Protein AF-A0A1I7YAG0-F1 (afdb_monomer_lite)

Foldseek 3Di:
DDDDPPPPPDPPPPPPQPDWDPVLVVVLVVLLVCLPPVPPQKRALVSLLVSLVVNLCSLCVTPPQFDQDPVLSVVLSVLLVVLVVVLPPVPPRIFGCDDDPVGGGSSSVSSVLSNQVSQQSRQVVSVHDRSDPPSDSPPPDD

Secondary structure (DSSP, 8-state):
---------------------HHHHHHHHHHHHT--SS-SSEEEHHHHHHHHHHHHHHHHHHSTT----HHHHHHHHHHHHHHHHHH-TT--SEEE----SSS--HHHHHHHHHHHHHHHHHHHHTTPPPSSTT--TTSS--

Organism: NCBI:txid37863

Sequence (142 aa):
MIVILFLLIAPSLLTSAVKVDPYARRELHVLFQKADANNDRFLDKKELTRFVDTFTRRVPRVYKGVEVSTDTLEGAHILAEELFKRADKLRAGRLSYKGSLLTKSEATLFGELAEKVIINLVHEVNEKPSPYPGVNPFSNVV

Radius of gyration: 18.77 Å; chains: 1; bounding box: 37×42×70 Å

pLDDT: mean 85.91, std 15.81, range [39.69, 98.12]

InterPro domains:
  IPR002048 EF-hand domain [PS50222] (23-58)
  IPR011992 EF-hand domain pair [SSF47473] (23-98)
  IPR018247 EF-Hand 1, calcium-binding site [PS00018] (36-48)

Structure (mmCIF, N/CA/C/O backbone):
data_AF-A0A1I7YAG0-F1
#
_entry.id   AF-A0A1I7YAG0-F1
#
loop_
_atom_site.group_PDB
_atom_site.id
_atom_site.type_symbol
_atom_site.label_atom_id
_atom_site.label_alt_id
_atom_site.label_comp_id
_atom_site.label_asym_id
_atom_site.label_entity_id
_atom_site.label_seq_id
_atom_site.pdbx_PDB_ins_code
_atom_site.Cartn_x
_atom_site.Cartn_y
_atom_site.Cartn_z
_atom_site.occupancy
_atom_site.B_iso_or_equiv
_atom_site.auth_seq_id
_atom_site.auth_comp_id
_atom_site.auth_asym_id
_atom_site.auth_atom_id
_atom_site.pdbx_PDB_model_num
ATOM 1 N N . MET A 1 1 ? 11.956 26.089 55.524 1.00 39.69 1 MET A N 1
ATOM 2 C CA . MET A 1 1 ? 12.267 25.590 54.166 1.00 39.69 1 MET A CA 1
ATOM 3 C C . MET A 1 1 ? 11.586 24.244 53.997 1.00 39.69 1 MET A C 1
ATOM 5 O O . MET A 1 1 ? 12.024 23.284 54.612 1.00 39.69 1 MET A O 1
ATOM 9 N N . ILE A 1 2 ? 10.480 24.192 53.256 1.00 44.09 2 ILE A N 1
ATOM 10 C CA . ILE A 1 2 ? 9.773 22.944 52.945 1.00 44.09 2 ILE A CA 1
ATOM 11 C C . ILE A 1 2 ? 10.188 22.564 51.526 1.00 44.09 2 ILE A C 1
ATOM 13 O O . ILE A 1 2 ? 9.901 23.294 50.582 1.00 44.09 2 ILE A O 1
ATOM 17 N N . VAL A 1 3 ? 10.928 21.466 51.393 1.00 41.03 3 VAL A N 1
ATOM 18 C CA . VAL A 1 3 ? 11.317 20.907 50.095 1.00 41.03 3 VAL A CA 1
ATOM 19 C C . VAL A 1 3 ? 10.131 20.095 49.584 1.00 41.03 3 VAL A C 1
ATOM 21 O O . VAL A 1 3 ? 9.850 19.011 50.089 1.00 41.03 3 VAL A O 1
ATOM 24 N N . ILE A 1 4 ? 9.403 20.644 48.612 1.00 47.88 4 ILE A N 1
ATOM 25 C CA . ILE A 1 4 ? 8.348 19.930 47.890 1.00 47.88 4 ILE A CA 1
ATOM 26 C C . ILE A 1 4 ? 9.038 19.057 46.840 1.00 47.88 4 ILE A C 1
ATOM 28 O O . ILE A 1 4 ? 9.508 19.543 45.813 1.00 47.88 4 ILE A O 1
ATOM 32 N N . LEU A 1 5 ? 9.127 17.760 47.128 1.00 46.28 5 LEU A N 1
ATOM 33 C CA . LEU A 1 5 ? 9.576 16.741 46.189 1.00 46.28 5 LEU A CA 1
ATOM 34 C C . LEU A 1 5 ? 8.456 16.501 45.164 1.00 46.28 5 LEU A C 1
ATOM 36 O O . LEU A 1 5 ? 7.514 15.755 45.424 1.00 46.28 5 LEU A O 1
ATOM 40 N N . PHE A 1 6 ? 8.541 17.158 44.006 1.00 48.97 6 PHE A N 1
ATOM 41 C CA . PHE A 1 6 ? 7.710 16.831 42.848 1.00 48.97 6 PHE A CA 1
ATOM 42 C C . PHE A 1 6 ? 8.139 15.464 42.306 1.00 48.97 6 PHE A C 1
ATOM 44 O O . PHE A 1 6 ? 9.116 15.340 41.567 1.00 48.97 6 PHE A O 1
ATOM 51 N N . LEU A 1 7 ? 7.410 14.424 42.702 1.00 49.06 7 LEU A N 1
ATOM 52 C CA . LEU A 1 7 ? 7.506 13.104 42.098 1.00 49.06 7 LEU A CA 1
ATOM 53 C C . LEU A 1 7 ? 6.868 13.196 40.701 1.00 49.06 7 LEU A C 1
ATOM 55 O O . LEU A 1 7 ? 5.650 13.132 40.551 1.00 49.06 7 LEU A O 1
ATOM 59 N N . LEU A 1 8 ? 7.695 13.421 39.677 1.00 51.56 8 LEU A N 1
ATOM 60 C CA . LEU A 1 8 ? 7.308 13.295 38.272 1.00 51.56 8 LEU A CA 1
ATOM 61 C C . LEU A 1 8 ? 6.962 11.827 38.006 1.00 51.56 8 LEU A C 1
ATOM 63 O O . LEU A 1 8 ? 7.829 11.007 37.708 1.00 51.56 8 LEU A O 1
ATOM 67 N N . ILE A 1 9 ? 5.681 11.491 38.137 1.00 57.22 9 ILE A N 1
ATOM 68 C CA . ILE A 1 9 ? 5.127 10.241 37.627 1.00 57.22 9 ILE A CA 1
ATOM 69 C C . ILE A 1 9 ? 5.147 10.384 36.105 1.00 57.22 9 ILE A C 1
ATOM 71 O O . ILE A 1 9 ? 4.220 10.931 35.514 1.00 57.22 9 ILE A O 1
ATOM 75 N N . ALA A 1 10 ? 6.239 9.967 35.467 1.00 55.34 10 ALA A N 1
ATOM 76 C CA . ALA A 1 10 ? 6.253 9.781 34.026 1.00 55.34 10 ALA A CA 1
ATOM 77 C C . ALA A 1 10 ? 5.223 8.684 33.711 1.00 55.34 10 ALA A C 1
ATOM 79 O O . ALA A 1 10 ? 5.408 7.555 34.175 1.00 55.34 10 ALA A O 1
ATOM 80 N N . PRO A 1 11 ? 4.132 8.964 32.973 1.00 55.28 11 PRO A N 1
ATOM 81 C CA . PRO A 1 11 ? 3.279 7.895 32.502 1.00 55.28 11 PRO A CA 1
ATOM 82 C C . PRO A 1 11 ? 4.103 7.112 31.484 1.00 55.28 11 PRO A C 1
ATOM 84 O O . PRO A 1 11 ? 4.349 7.561 30.364 1.00 55.28 11 PRO A O 1
ATOM 87 N N . SER A 1 12 ? 4.583 5.944 31.895 1.00 51.94 12 SER A N 1
ATOM 88 C CA . SER A 1 12 ? 5.088 4.928 30.991 1.00 51.94 12 SER A CA 1
ATOM 89 C C . SER A 1 12 ? 3.936 4.540 30.068 1.00 51.94 12 SER A C 1
ATOM 91 O O . SER A 1 12 ? 3.087 3.718 30.406 1.00 51.94 12 SER A O 1
ATOM 93 N N . LEU A 1 13 ? 3.889 5.174 28.894 1.00 48.03 13 LEU A N 1
ATOM 94 C CA . LEU A 1 13 ? 3.084 4.745 27.758 1.00 48.03 13 LEU A CA 1
ATOM 95 C C . LEU A 1 13 ? 3.597 3.366 27.335 1.00 48.03 13 LEU A C 1
ATOM 97 O O . LEU A 1 13 ? 4.419 3.229 26.431 1.00 48.03 13 LEU A O 1
ATOM 101 N N . LEU A 1 14 ? 3.120 2.333 28.030 1.00 45.97 14 LEU A N 1
ATOM 102 C CA . LEU A 1 14 ? 3.128 0.955 27.571 1.00 45.97 14 LEU A CA 1
ATOM 103 C C . LEU A 1 14 ? 2.302 0.925 26.288 1.00 45.97 14 LEU A C 1
ATOM 105 O O . LEU A 1 14 ? 1.089 0.720 26.296 1.00 45.97 14 LEU A O 1
ATOM 109 N N . THR A 1 15 ? 2.972 1.177 25.168 1.00 48.59 15 THR A N 1
ATOM 110 C CA . THR A 1 15 ? 2.449 0.909 23.837 1.00 48.59 15 THR A CA 1
ATOM 111 C C . THR A 1 15 ? 2.278 -0.600 23.759 1.00 48.59 15 THR A C 1
ATOM 113 O O . THR A 1 15 ? 3.205 -1.347 23.456 1.00 48.59 15 THR A O 1
ATOM 116 N N . SER A 1 16 ? 1.084 -1.073 24.111 1.00 53.03 16 SER A N 1
ATOM 117 C CA . SER A 1 16 ? 0.681 -2.437 23.809 1.00 53.03 16 SER A CA 1
ATOM 118 C C . SER A 1 16 ? 0.625 -2.532 22.294 1.00 53.03 16 SER A C 1
ATOM 120 O O . SER A 1 16 ? -0.350 -2.111 21.675 1.00 53.03 16 SER A O 1
ATOM 122 N N . ALA A 1 17 ? 1.709 -3.023 21.691 1.00 59.09 17 ALA A N 1
ATOM 123 C CA . ALA A 1 17 ? 1.705 -3.411 20.295 1.00 59.09 17 ALA A CA 1
ATOM 124 C C . ALA A 1 17 ? 0.485 -4.312 20.086 1.00 59.09 17 ALA A C 1
ATOM 126 O O . ALA A 1 17 ? 0.313 -5.298 20.811 1.00 59.09 17 ALA A O 1
ATOM 127 N N . VAL A 1 18 ? -0.393 -3.932 19.153 1.00 67.88 18 VAL A N 1
ATOM 128 C CA . VAL A 1 18 ? -1.591 -4.712 18.835 1.00 67.88 18 VAL A CA 1
ATOM 129 C C . VAL A 1 18 ? -1.129 -6.139 18.540 1.00 67.88 18 VAL A C 1
ATOM 131 O O . VAL A 1 18 ? -0.370 -6.366 17.596 1.00 67.88 18 VAL A O 1
ATOM 134 N N . LYS A 1 19 ? -1.518 -7.100 19.387 1.00 74.12 19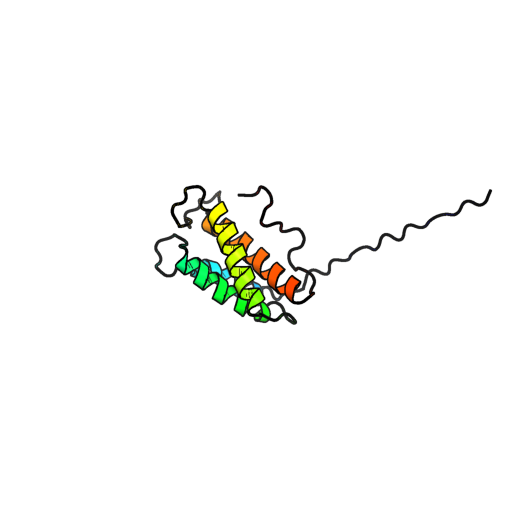 LYS A N 1
ATOM 135 C CA . LYS A 1 19 ? -1.183 -8.511 19.175 1.00 74.12 19 LYS A CA 1
ATOM 136 C C . LYS A 1 19 ? -2.008 -9.010 17.996 1.00 74.12 19 LYS A C 1
ATOM 138 O O . LYS A 1 19 ? -3.200 -9.262 18.132 1.00 74.12 19 LYS A O 1
ATOM 143 N N . VAL A 1 20 ? -1.363 -9.114 16.843 1.00 80.56 20 VAL A N 1
ATOM 144 C CA . VAL A 1 20 ? -1.959 -9.612 15.603 1.00 80.56 20 VAL A CA 1
ATOM 145 C C . VAL A 1 20 ? -1.485 -11.039 15.362 1.00 80.56 20 VAL A C 1
ATOM 147 O O . VAL A 1 20 ? -0.303 -11.333 15.545 1.00 80.56 20 VAL A O 1
ATOM 150 N N . ASP A 1 21 ? -2.394 -11.906 14.917 1.00 82.69 21 ASP A N 1
ATOM 151 C CA . ASP A 1 21 ? -2.048 -13.245 14.444 1.00 82.69 21 ASP A CA 1
ATOM 152 C C . ASP A 1 21 ? -1.022 -13.165 13.287 1.00 82.69 21 ASP A C 1
ATOM 154 O O . ASP A 1 21 ? -1.305 -12.545 12.252 1.00 82.69 21 ASP A O 1
ATOM 158 N N . PRO A 1 22 ? 0.170 -13.779 13.426 1.00 82.88 22 PRO A N 1
ATOM 159 C CA . PRO A 1 22 ? 1.187 -13.777 12.381 1.00 82.88 22 PRO A CA 1
ATOM 160 C C . PRO A 1 22 ? 0.695 -14.324 11.037 1.00 82.88 22 PRO A C 1
ATOM 162 O O . PRO A 1 22 ? 1.152 -13.850 9.994 1.00 82.88 22 PRO A O 1
ATOM 165 N N . TYR A 1 23 ? -0.226 -15.296 11.041 1.00 82.25 23 TYR A N 1
ATOM 166 C CA . TYR A 1 23 ? -0.764 -15.867 9.808 1.00 82.25 23 TYR A CA 1
ATOM 167 C C . TYR A 1 23 ? -1.656 -14.860 9.080 1.00 82.25 23 TYR A C 1
ATOM 169 O O . TYR A 1 23 ? -1.384 -14.528 7.926 1.00 82.25 23 TYR A O 1
ATOM 177 N N . ALA A 1 24 ? -2.635 -14.281 9.778 1.00 81.81 24 ALA A N 1
ATOM 178 C CA . ALA A 1 24 ? -3.480 -13.217 9.242 1.00 81.81 24 ALA A CA 1
ATOM 179 C C . ALA A 1 24 ? -2.655 -12.022 8.720 1.00 81.81 24 ALA A C 1
ATOM 181 O O . ALA A 1 24 ? -2.908 -11.503 7.633 1.00 81.81 24 ALA A O 1
ATOM 182 N N . ARG A 1 25 ? -1.597 -11.616 9.437 1.00 85.19 25 ARG A N 1
ATOM 183 C CA . ARG A 1 25 ? -0.688 -10.552 8.975 1.00 85.19 25 ARG A CA 1
ATOM 184 C C . ARG A 1 25 ? 0.031 -10.919 7.674 1.00 85.19 25 ARG A C 1
ATOM 186 O O . ARG A 1 25 ? 0.211 -10.062 6.809 1.00 85.19 25 ARG A O 1
ATOM 193 N N . ARG A 1 26 ? 0.435 -12.183 7.520 1.00 86.50 26 ARG A N 1
ATOM 194 C CA . ARG A 1 26 ? 1.070 -12.675 6.291 1.00 86.50 26 ARG A CA 1
ATOM 195 C C . ARG A 1 26 ? 0.115 -12.619 5.100 1.00 86.50 26 ARG A C 1
ATOM 197 O O . ARG A 1 26 ? 0.572 -12.329 3.998 1.00 86.50 26 ARG A O 1
ATOM 204 N N . GLU A 1 27 ? -1.184 -12.837 5.303 1.00 86.00 27 GLU A N 1
ATOM 205 C CA . GLU A 1 27 ? -2.175 -12.713 4.226 1.00 86.00 27 GLU A CA 1
ATOM 206 C C . GLU A 1 27 ? -2.204 -11.310 3.616 1.00 86.00 27 GLU A C 1
ATOM 208 O O . GLU A 1 27 ? -2.287 -11.186 2.394 1.00 86.00 27 GLU A O 1
ATOM 213 N N . LEU A 1 28 ? -2.099 -10.263 4.446 1.00 86.06 28 LEU A N 1
ATOM 214 C CA . LEU A 1 28 ? -2.012 -8.881 3.967 1.00 86.06 28 LEU A CA 1
ATOM 215 C C . LEU A 1 28 ? -0.728 -8.641 3.176 1.00 86.06 28 LEU A C 1
ATOM 217 O O . LEU A 1 28 ? -0.793 -8.100 2.079 1.00 86.06 28 LEU A O 1
ATOM 221 N N . HIS A 1 29 ? 0.415 -9.103 3.681 1.00 83.19 29 HIS A N 1
ATOM 222 C CA . HIS A 1 29 ? 1.705 -8.892 3.019 1.00 83.19 29 HIS A CA 1
ATOM 223 C C . HIS A 1 29 ? 1.796 -9.565 1.636 1.00 83.19 29 HIS A C 1
ATOM 225 O O . HIS A 1 29 ? 2.420 -9.065 0.701 1.00 83.19 29 HIS A O 1
ATOM 231 N N . VAL A 1 30 ? 1.130 -10.710 1.467 1.00 88.00 30 VAL A N 1
ATOM 232 C CA . VAL A 1 30 ? 1.081 -11.418 0.179 1.00 88.00 30 VAL A CA 1
ATOM 233 C C . VAL A 1 30 ? 0.271 -10.644 -0.873 1.00 88.00 30 VAL A C 1
ATOM 235 O O . VAL A 1 30 ? 0.453 -10.878 -2.067 1.00 88.00 30 VAL A O 1
ATOM 238 N N . LEU A 1 31 ? -0.601 -9.709 -0.480 1.00 89.19 31 LEU A N 1
ATOM 239 C CA . LEU A 1 31 ? -1.377 -8.911 -1.437 1.00 89.19 31 LEU A CA 1
ATOM 240 C C . LEU A 1 31 ? -0.491 -8.029 -2.302 1.00 89.19 31 LEU A C 1
ATOM 242 O O . LEU A 1 31 ? -0.716 -7.961 -3.506 1.00 89.19 31 LEU A O 1
ATOM 246 N N . PHE A 1 32 ? 0.525 -7.398 -1.713 1.00 87.12 32 PHE A N 1
ATOM 247 C CA . PHE A 1 32 ? 1.434 -6.550 -2.473 1.00 87.12 32 PHE A CA 1
ATOM 248 C C . PHE A 1 32 ? 2.283 -7.363 -3.458 1.00 87.12 32 PHE A C 1
ATOM 250 O O . PHE A 1 32 ? 2.521 -6.940 -4.585 1.00 87.12 32 PHE A O 1
ATOM 257 N N . GLN A 1 33 ? 2.682 -8.578 -3.071 1.00 81.81 33 GLN A N 1
ATOM 2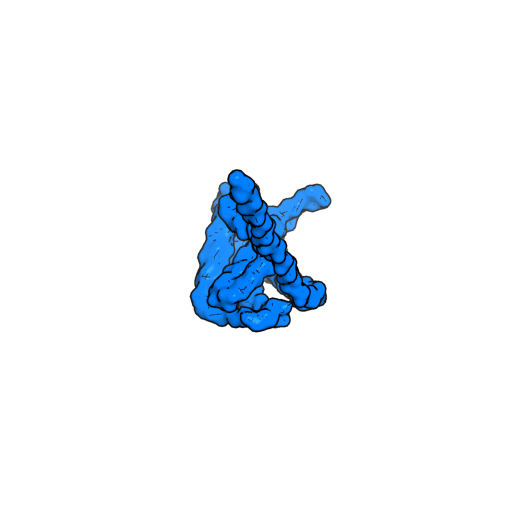58 C CA . GLN A 1 33 ? 3.406 -9.500 -3.956 1.00 81.81 33 GLN A CA 1
ATOM 259 C C . GLN A 1 33 ? 2.566 -9.956 -5.156 1.00 81.81 33 GLN A C 1
ATOM 261 O O . GLN A 1 33 ? 3.118 -10.343 -6.178 1.00 81.81 33 GLN A O 1
ATOM 266 N N . LYS A 1 34 ? 1.237 -9.924 -5.025 1.00 89.69 34 LYS A N 1
ATOM 267 C CA . LYS A 1 34 ? 0.278 -10.273 -6.080 1.00 89.69 34 LYS A CA 1
ATOM 268 C C . LYS A 1 34 ? -0.239 -9.051 -6.847 1.00 89.69 34 LYS A C 1
ATOM 270 O O . LYS A 1 34 ? -1.166 -9.204 -7.638 1.00 89.69 34 LYS A O 1
ATOM 275 N N . ALA A 1 35 ? 0.291 -7.858 -6.570 1.00 91.88 35 ALA A N 1
ATOM 276 C CA . ALA A 1 35 ? -0.158 -6.629 -7.216 1.00 91.88 35 ALA A CA 1
ATOM 277 C C . ALA A 1 35 ? 0.260 -6.564 -8.694 1.00 91.88 35 ALA A C 1
ATOM 279 O O . ALA A 1 35 ? -0.533 -6.073 -9.493 1.00 91.88 35 ALA A O 1
ATOM 280 N N . ASP A 1 36 ? 1.435 -7.110 -9.039 1.00 92.69 36 ASP A N 1
ATOM 281 C CA . ASP A 1 36 ? 1.899 -7.327 -10.420 1.00 92.69 36 ASP A CA 1
ATOM 282 C C . ASP A 1 36 ? 0.986 -8.356 -11.107 1.00 92.69 36 ASP A C 1
ATOM 284 O O . ASP A 1 36 ? 1.160 -9.573 -10.998 1.00 92.69 36 ASP A O 1
ATOM 288 N N . ALA A 1 37 ? -0.076 -7.859 -11.734 1.00 91.62 37 ALA A N 1
ATOM 289 C CA . ALA A 1 37 ? -1.159 -8.672 -12.265 1.00 91.62 37 ALA A CA 1
ATOM 290 C C . ALA A 1 37 ? -0.855 -9.150 -13.687 1.00 91.62 37 ALA A C 1
ATOM 292 O O . ALA A 1 37 ? -1.366 -10.190 -14.111 1.00 91.62 37 ALA A O 1
ATOM 293 N N . ASN A 1 38 ? -0.060 -8.383 -14.436 1.00 93.69 38 ASN A N 1
ATOM 294 C CA . ASN A 1 38 ? 0.344 -8.725 -15.797 1.00 93.69 38 ASN A CA 1
ATOM 295 C C . ASN A 1 38 ? 1.687 -9.492 -15.849 1.00 93.69 38 ASN A C 1
ATOM 297 O O . ASN A 1 38 ? 2.046 -9.992 -16.917 1.00 93.69 38 ASN A O 1
ATOM 301 N N . ASN A 1 39 ? 2.363 -9.672 -14.706 1.00 92.94 39 ASN A N 1
ATOM 302 C CA . ASN A 1 39 ? 3.673 -10.311 -14.548 1.00 92.94 39 ASN A CA 1
ATOM 303 C C . ASN A 1 39 ? 4.786 -9.623 -15.356 1.00 92.94 39 ASN A C 1
ATOM 305 O O . ASN A 1 39 ? 5.729 -10.284 -15.812 1.00 92.94 39 ASN A O 1
ATOM 309 N N . ASP A 1 40 ? 4.688 -8.308 -15.559 1.00 95.06 40 ASP A N 1
ATOM 310 C CA . ASP A 1 40 ? 5.686 -7.533 -16.299 1.00 95.06 40 ASP A CA 1
ATOM 311 C C . ASP A 1 40 ? 6.881 -7.103 -15.430 1.00 95.06 40 ASP A C 1
ATOM 313 O O . ASP A 1 40 ? 7.871 -6.575 -15.953 1.00 95.06 40 ASP A O 1
ATOM 317 N N . ARG A 1 41 ? 6.850 -7.437 -14.130 1.00 94.06 41 ARG A N 1
ATOM 318 C CA . ARG A 1 41 ? 7.858 -7.106 -13.110 1.00 94.06 41 ARG A CA 1
ATOM 319 C C . ARG A 1 41 ? 7.923 -5.623 -12.775 1.00 94.06 41 ARG A C 1
ATOM 321 O O . ARG A 1 41 ? 8.942 -5.156 -12.240 1.00 94.06 41 ARG A O 1
ATOM 328 N N . PHE A 1 42 ? 6.854 -4.890 -13.036 1.00 95.44 42 PHE A N 1
ATOM 329 C CA . PHE A 1 42 ? 6.658 -3.536 -12.568 1.00 95.44 42 PHE A CA 1
ATOM 330 C C . PHE A 1 42 ? 5.360 -3.430 -11.771 1.00 95.44 42 PHE A C 1
ATOM 332 O O . PHE A 1 42 ? 4.479 -4.268 -11.868 1.00 95.44 42 PHE A O 1
ATOM 339 N N . LEU A 1 43 ? 5.288 -2.410 -10.923 1.00 96.44 43 LEU A N 1
ATOM 340 C CA . LEU A 1 43 ? 4.046 -1.951 -10.323 1.00 96.44 43 LEU A CA 1
ATOM 341 C C . LEU A 1 43 ? 3.620 -0.693 -11.070 1.00 96.44 43 LEU A C 1
ATOM 343 O O . LEU A 1 43 ? 4.286 0.340 -10.938 1.00 96.44 43 LEU A O 1
ATOM 347 N N . ASP A 1 44 ? 2.536 -0.768 -11.834 1.00 96.38 44 ASP A N 1
ATOM 348 C CA . ASP A 1 44 ? 1.941 0.393 -12.498 1.00 96.38 44 ASP A CA 1
ATOM 349 C C . ASP A 1 44 ? 0.821 1.054 -11.666 1.00 96.38 44 ASP A C 1
ATOM 351 O O . ASP A 1 44 ? 0.422 0.584 -10.597 1.00 96.38 44 ASP 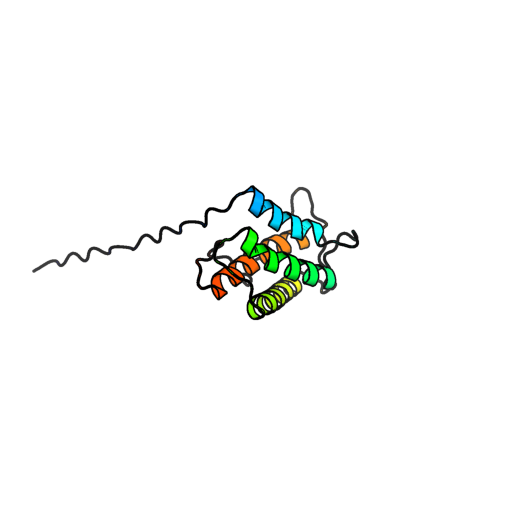A O 1
ATOM 355 N N . LYS A 1 45 ? 0.280 2.177 -12.158 1.00 95.19 45 LYS A N 1
ATOM 356 C CA . LYS A 1 45 ? -0.814 2.891 -11.477 1.00 95.19 45 LYS A CA 1
ATOM 357 C C . LYS A 1 45 ? -2.098 2.064 -11.338 1.00 95.19 45 LYS A C 1
ATOM 359 O O . LYS A 1 45 ? -2.784 2.179 -10.329 1.00 95.19 45 LYS A O 1
ATOM 364 N N . LYS A 1 46 ? -2.458 1.251 -12.337 1.00 96.38 46 LYS A N 1
ATOM 365 C CA . LYS A 1 46 ? -3.688 0.437 -12.308 1.00 96.38 46 LYS A CA 1
ATOM 366 C C . LYS A 1 46 ? -3.565 -0.712 -11.314 1.00 96.38 46 LYS A C 1
ATOM 368 O O . LYS A 1 46 ? -4.561 -1.133 -10.723 1.00 96.38 46 LYS A O 1
ATOM 373 N N . GLU A 1 47 ? -2.373 -1.267 -11.182 1.00 97.12 47 GLU A N 1
ATOM 374 C CA . GLU A 1 47 ? -2.029 -2.291 -10.202 1.00 97.12 47 GLU A CA 1
ATOM 375 C C . GLU A 1 47 ? -1.973 -1.707 -8.799 1.00 97.12 47 GLU A C 1
ATOM 377 O O . GLU A 1 47 ? -2.546 -2.289 -7.880 1.00 97.12 47 GLU A O 1
ATOM 382 N N . LEU A 1 48 ? -1.407 -0.506 -8.654 1.00 96.69 48 LEU A N 1
ATOM 383 C CA . LEU A 1 48 ? -1.436 0.246 -7.408 1.00 96.69 48 LEU A CA 1
ATOM 384 C C . LEU A 1 48 ? -2.870 0.465 -6.911 1.00 96.69 48 LEU A C 1
ATOM 386 O O . LEU A 1 48 ? -3.171 0.110 -5.775 1.00 96.69 48 LEU A O 1
ATOM 390 N N . THR A 1 49 ? -3.769 0.990 -7.751 1.00 96.88 49 THR A N 1
ATOM 391 C CA . THR A 1 49 ? -5.180 1.206 -7.379 1.00 96.88 49 THR A CA 1
ATOM 392 C C . THR A 1 49 ? -5.830 -0.094 -6.900 1.00 96.88 49 THR A C 1
ATOM 394 O O . THR A 1 49 ? -6.425 -0.139 -5.823 1.00 96.88 49 THR A O 1
ATOM 397 N N . ARG A 1 50 ? -5.655 -1.188 -7.656 1.00 96.19 50 ARG A N 1
ATOM 398 C CA . ARG A 1 50 ? -6.199 -2.508 -7.297 1.00 96.19 50 ARG A CA 1
ATOM 399 C C . ARG A 1 50 ? -5.631 -3.037 -5.982 1.00 96.19 50 ARG A C 1
ATOM 401 O O . ARG A 1 50 ? -6.376 -3.620 -5.186 1.00 96.19 50 ARG A O 1
ATOM 408 N N . PHE A 1 51 ? -4.335 -2.839 -5.753 1.00 96.31 51 PHE A N 1
ATOM 409 C CA . PHE A 1 51 ? -3.679 -3.174 -4.498 1.00 96.31 51 PHE A CA 1
ATOM 410 C C . PHE A 1 51 ? -4.288 -2.381 -3.339 1.00 96.31 51 PHE A C 1
ATOM 412 O O . PHE A 1 51 ? -4.741 -3.005 -2.384 1.00 96.31 51 PHE A O 1
ATOM 419 N N . VAL A 1 52 ? -4.367 -1.051 -3.436 1.00 97.69 52 VAL A N 1
ATOM 420 C CA . VAL A 1 52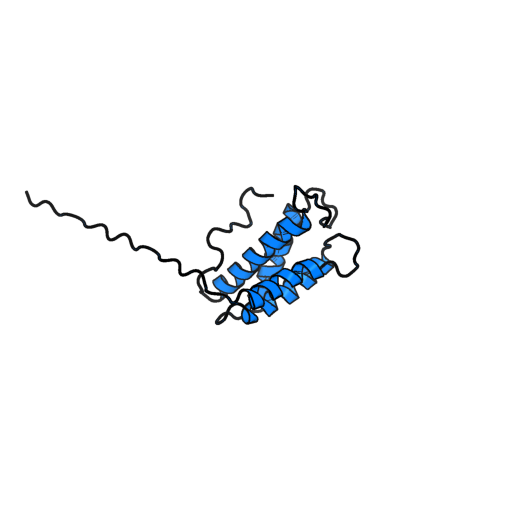 ? -4.891 -0.178 -2.372 1.00 97.69 52 VAL A CA 1
ATOM 421 C C . VAL A 1 52 ? -6.325 -0.552 -2.008 1.00 97.69 52 VAL A C 1
ATOM 423 O O . VAL A 1 52 ? -6.622 -0.736 -0.826 1.00 97.69 52 VAL A O 1
ATOM 426 N N . ASP A 1 53 ? -7.193 -0.756 -3.000 1.00 97.06 53 ASP A N 1
ATOM 427 C CA . ASP A 1 53 ? -8.582 -1.162 -2.768 1.00 97.06 53 ASP A CA 1
ATOM 428 C C . ASP A 1 53 ? -8.669 -2.501 -2.032 1.00 97.06 53 ASP A C 1
ATOM 430 O O . ASP A 1 53 ? -9.381 -2.649 -1.034 1.00 97.06 53 ASP A O 1
ATOM 434 N N . THR A 1 54 ? -7.931 -3.498 -2.524 1.00 96.56 54 THR A N 1
ATOM 435 C CA . THR A 1 54 ? -7.976 -4.858 -1.980 1.00 96.56 54 THR A CA 1
ATOM 436 C C . THR A 1 54 ? -7.356 -4.919 -0.589 1.00 96.56 54 THR A C 1
ATOM 438 O O . THR A 1 54 ? -7.885 -5.594 0.297 1.00 96.56 54 THR A O 1
ATOM 441 N N . PHE A 1 55 ? -6.233 -4.230 -0.398 1.00 97.50 55 PHE A N 1
ATOM 442 C CA . PHE A 1 55 ? -5.479 -4.206 0.843 1.00 97.50 55 PHE A CA 1
ATOM 443 C C . PHE A 1 55 ? -6.268 -3.497 1.939 1.00 97.50 55 PHE A C 1
ATOM 445 O O . PHE A 1 55 ? -6.551 -4.114 2.966 1.00 97.50 55 PHE A O 1
ATOM 452 N N . THR A 1 56 ? -6.714 -2.261 1.690 1.00 97.75 56 THR A N 1
ATOM 453 C CA . THR A 1 56 ? -7.456 -1.448 2.667 1.00 97.75 56 THR A CA 1
ATOM 454 C C . THR A 1 56 ? -8.690 -2.194 3.168 1.00 97.75 56 THR A C 1
ATOM 456 O O . THR A 1 56 ? -8.860 -2.372 4.372 1.00 97.75 56 THR A O 1
ATOM 459 N N . ARG A 1 57 ? -9.496 -2.769 2.262 1.00 97.19 57 ARG A N 1
ATOM 460 C CA . ARG A 1 57 ? -10.704 -3.542 2.619 1.00 97.19 57 ARG A CA 1
ATOM 461 C C . ARG A 1 57 ? -10.424 -4.814 3.422 1.00 97.19 57 ARG A C 1
ATOM 463 O O . ARG A 1 57 ? -11.332 -5.344 4.061 1.00 97.19 57 ARG A O 1
ATOM 470 N N . ARG A 1 58 ? -9.200 -5.345 3.379 1.00 96.12 58 ARG A N 1
ATOM 471 C CA . ARG A 1 58 ? -8.806 -6.541 4.136 1.00 96.12 58 ARG A CA 1
ATOM 472 C C . ARG A 1 58 ? -8.183 -6.220 5.489 1.00 96.12 58 ARG A C 1
ATOM 474 O O . ARG A 1 58 ? -8.112 -7.132 6.311 1.00 96.12 58 ARG A O 1
ATOM 481 N N . VAL A 1 59 ? -7.813 -4.967 5.767 1.00 95.88 59 VAL A N 1
ATOM 482 C CA . VAL A 1 59 ? -7.259 -4.559 7.071 1.00 95.88 59 VAL A CA 1
ATOM 483 C C . VAL A 1 59 ? -8.149 -5.008 8.247 1.00 95.88 59 VAL A C 1
ATOM 485 O O . VAL A 1 59 ? -7.609 -5.679 9.130 1.00 95.88 59 VAL A O 1
ATOM 488 N N . PRO A 1 60 ? -9.491 -4.823 8.240 1.00 95.25 60 PRO A N 1
ATOM 489 C CA . PRO A 1 60 ? -10.371 -5.274 9.333 1.00 95.25 60 PRO A CA 1
ATOM 490 C C . PRO A 1 60 ? -10.379 -6.790 9.602 1.00 95.25 60 PRO A C 1
ATOM 492 O O . PRO A 1 60 ? -10.791 -7.267 10.666 1.00 95.25 60 PRO A O 1
ATOM 495 N N . ARG A 1 61 ? -9.946 -7.607 8.630 1.00 93.12 61 ARG A N 1
ATOM 496 C CA . ARG A 1 61 ? -9.846 -9.062 8.830 1.00 93.12 61 ARG A CA 1
ATOM 497 C C . ARG A 1 61 ? -8.718 -9.413 9.791 1.00 93.12 61 ARG A C 1
ATOM 499 O O . ARG A 1 61 ? -8.874 -10.358 10.561 1.00 93.12 61 ARG A O 1
ATOM 506 N N . VAL A 1 62 ? -7.644 -8.631 9.761 1.00 93.19 62 VAL A N 1
ATOM 507 C CA . VAL A 1 62 ? -6.425 -8.826 10.549 1.00 93.19 62 VAL A CA 1
ATOM 508 C C . VAL A 1 62 ? -6.447 -7.979 11.818 1.00 93.19 62 VAL A C 1
ATOM 510 O O . VAL A 1 62 ? -6.163 -8.479 12.904 1.00 93.19 62 VAL A O 1
ATOM 513 N N . TYR A 1 63 ? -6.836 -6.715 11.689 1.00 93.00 63 TYR A N 1
ATOM 514 C CA . TYR A 1 63 ? -6.941 -5.760 12.783 1.00 93.00 63 TYR A CA 1
ATOM 515 C C . TYR A 1 63 ? -8.411 -5.638 13.178 1.00 93.00 63 TYR A C 1
ATOM 517 O O . TYR A 1 63 ? -9.228 -5.138 12.416 1.00 93.00 63 TYR A O 1
ATOM 525 N N . LYS A 1 64 ? -8.784 -6.166 14.346 1.00 91.06 64 LYS A N 1
ATOM 526 C CA . LYS A 1 64 ? -10.182 -6.161 14.805 1.00 91.06 64 LYS A CA 1
ATOM 527 C C . LYS A 1 64 ? -10.560 -4.816 15.422 1.00 91.06 64 LYS A C 1
ATOM 529 O O . LYS A 1 64 ? -9.726 -4.160 16.037 1.00 91.06 64 LYS A O 1
ATOM 534 N N . GLY A 1 65 ? -11.837 -4.452 15.302 1.00 92.00 65 GLY A N 1
ATOM 535 C CA . GLY A 1 65 ? -12.372 -3.209 15.867 1.00 92.00 65 GLY A CA 1
ATOM 536 C C . GLY A 1 65 ? -12.010 -1.950 15.077 1.00 92.00 65 GLY A C 1
ATOM 537 O O . GLY A 1 65 ? -12.070 -0.863 15.645 1.00 92.00 65 GLY A O 1
ATOM 538 N N . VAL A 1 66 ? -11.620 -2.107 13.809 1.00 94.88 66 VAL A N 1
ATOM 539 C CA . VAL A 1 66 ? -11.526 -1.026 12.822 1.00 94.88 66 VAL A CA 1
ATOM 540 C C . VAL A 1 66 ? -12.436 -1.343 11.641 1.00 94.88 66 VAL A C 1
ATOM 542 O O . VAL A 1 66 ? -12.610 -2.510 11.280 1.00 94.88 66 VAL A O 1
ATOM 545 N N . GLU A 1 67 ? -12.987 -0.309 11.029 1.00 95.94 67 GLU A N 1
ATOM 546 C CA . GLU A 1 67 ? -13.829 -0.384 9.841 1.00 95.94 67 GLU A CA 1
ATOM 547 C C . GLU A 1 67 ? -13.237 0.462 8.711 1.00 95.94 67 GLU A C 1
ATOM 549 O O . GLU A 1 67 ? -12.385 1.322 8.926 1.00 95.94 67 GLU A O 1
ATOM 554 N N . VAL A 1 68 ? -13.661 0.192 7.477 1.00 97.44 68 VAL A N 1
ATOM 555 C CA . VAL A 1 68 ? -13.195 0.925 6.293 1.00 97.44 68 VAL A CA 1
ATOM 556 C C . VAL A 1 68 ? -14.355 1.749 5.760 1.00 97.44 68 VAL A C 1
ATOM 558 O O . VAL A 1 68 ? -15.299 1.194 5.195 1.00 97.44 68 VAL A O 1
ATOM 561 N N . SER A 1 69 ? -14.269 3.065 5.937 1.00 96.56 69 SER A N 1
ATOM 562 C CA . SER A 1 69 ? -15.195 4.033 5.346 1.00 96.56 69 SER A CA 1
ATOM 563 C C . SER A 1 69 ? -14.774 4.421 3.923 1.00 96.56 69 SER A C 1
ATOM 565 O O . SER A 1 69 ? -13.674 4.091 3.468 1.00 96.56 69 SER A O 1
ATOM 567 N N . THR A 1 70 ? -15.637 5.156 3.218 1.00 96.44 70 THR A N 1
ATOM 568 C CA . THR A 1 70 ? -15.287 5.788 1.935 1.00 96.44 70 THR A CA 1
ATOM 569 C C . THR A 1 70 ? -14.073 6.705 2.090 1.00 96.44 70 THR A C 1
ATOM 571 O O . THR A 1 70 ? -13.118 6.565 1.333 1.00 96.44 70 THR A O 1
ATOM 574 N N . ASP A 1 71 ? -14.055 7.536 3.132 1.00 94.44 71 ASP A N 1
ATOM 575 C CA . ASP A 1 71 ? -12.954 8.460 3.433 1.00 94.44 71 ASP A CA 1
ATOM 576 C C . ASP A 1 71 ? -11.635 7.714 3.675 1.00 94.44 71 ASP A C 1
ATOM 578 O O . ASP A 1 71 ? -10.568 8.156 3.257 1.00 94.44 71 ASP A O 1
ATOM 582 N N . THR A 1 72 ? -11.706 6.533 4.300 1.00 97.00 72 THR A N 1
ATOM 583 C CA . THR A 1 72 ? -10.533 5.674 4.513 1.00 97.00 72 THR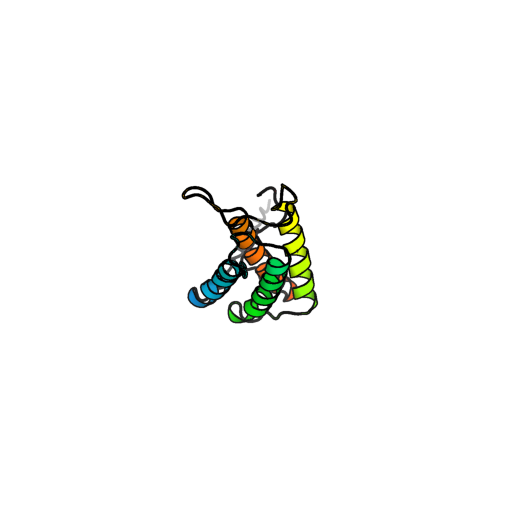 A CA 1
ATOM 584 C C . THR A 1 72 ? -9.956 5.189 3.182 1.00 97.00 72 THR A C 1
ATOM 586 O O . THR A 1 72 ? -8.740 5.167 3.008 1.00 97.00 72 THR A O 1
ATOM 589 N N . LEU A 1 73 ? -10.813 4.794 2.235 1.00 98.06 73 LEU A N 1
ATOM 590 C CA . LEU A 1 73 ? -10.380 4.360 0.904 1.00 98.06 73 LEU A CA 1
ATOM 591 C C . LEU A 1 73 ? -9.799 5.520 0.100 1.00 98.06 73 LEU A C 1
ATOM 593 O O . LEU A 1 73 ? -8.732 5.370 -0.489 1.00 98.06 73 LEU A O 1
ATOM 597 N N . GLU A 1 74 ? -10.472 6.668 0.091 1.00 97.56 74 GLU A N 1
ATOM 598 C CA . GLU A 1 74 ? -10.000 7.859 -0.614 1.00 97.56 74 GLU A CA 1
ATOM 599 C C . GLU A 1 74 ? -8.650 8.332 -0.063 1.00 97.56 74 GLU A C 1
ATOM 601 O O . GLU A 1 74 ? -7.693 8.498 -0.821 1.00 97.56 74 GLU A O 1
ATOM 606 N N . GLY A 1 75 ? -8.527 8.437 1.263 1.00 97.44 75 GLY A N 1
ATOM 607 C CA . GLY A 1 75 ? -7.267 8.772 1.919 1.00 97.44 75 GLY A CA 1
ATOM 608 C C . GLY A 1 75 ? -6.157 7.764 1.610 1.00 97.44 75 GLY A C 1
ATOM 609 O O . GLY A 1 75 ? -5.020 8.161 1.352 1.00 97.44 75 GLY A O 1
ATOM 610 N N . ALA A 1 76 ? -6.474 6.465 1.563 1.00 97.94 76 ALA A N 1
ATOM 611 C CA . ALA A 1 76 ? -5.508 5.430 1.208 1.00 97.94 76 ALA A CA 1
ATOM 612 C C . ALA A 1 76 ? -5.008 5.581 -0.238 1.00 97.94 76 ALA A C 1
ATOM 614 O O . ALA A 1 76 ? -3.807 5.444 -0.475 1.00 97.94 76 ALA A O 1
ATOM 615 N N . HIS A 1 77 ? -5.892 5.907 -1.190 1.00 98.12 77 HIS A N 1
ATOM 616 C CA . HIS A 1 77 ? -5.511 6.179 -2.582 1.00 98.12 77 HIS A CA 1
ATOM 617 C C . HIS A 1 77 ? -4.614 7.406 -2.694 1.00 98.12 77 HIS A C 1
ATOM 619 O O . HIS A 1 77 ? -3.548 7.314 -3.300 1.00 98.12 77 HIS A O 1
ATOM 625 N N . ILE A 1 78 ? -4.993 8.522 -2.064 1.00 97.25 78 ILE A N 1
ATOM 626 C CA . ILE A 1 78 ? -4.208 9.764 -2.088 1.00 97.25 78 ILE A CA 1
ATOM 627 C C . ILE A 1 78 ? -2.808 9.522 -1.514 1.00 97.25 78 ILE A C 1
ATOM 629 O O . ILE A 1 78 ? -1.808 9.844 -2.155 1.00 97.25 78 ILE A O 1
ATOM 633 N N . LEU A 1 79 ? -2.711 8.905 -0.331 1.00 96.12 79 LEU A N 1
ATOM 634 C CA . LEU A 1 79 ? -1.420 8.628 0.304 1.00 96.12 79 LEU A CA 1
ATOM 635 C C . LEU A 1 79 ? -0.563 7.676 -0.533 1.00 96.12 79 LEU A C 1
ATOM 637 O O . LEU A 1 79 ? 0.633 7.912 -0.698 1.00 96.12 79 LEU A O 1
ATOM 641 N N . ALA A 1 80 ? -1.155 6.610 -1.071 1.00 96.25 80 ALA A N 1
ATOM 642 C CA . ALA A 1 80 ? -0.428 5.657 -1.896 1.00 96.25 80 ALA A CA 1
ATOM 643 C C . ALA A 1 80 ? 0.062 6.289 -3.207 1.00 96.25 80 ALA A C 1
ATOM 645 O O . ALA A 1 80 ? 1.187 6.016 -3.624 1.00 96.25 80 ALA A O 1
ATOM 646 N N . GLU A 1 81 ? -0.733 7.159 -3.832 1.00 96.25 81 GLU A N 1
ATOM 647 C CA . GLU A 1 81 ? -0.335 7.879 -5.041 1.00 96.25 81 GLU A CA 1
ATOM 648 C C . GLU A 1 81 ? 0.816 8.859 -4.769 1.00 96.25 81 GLU A C 1
ATOM 650 O O . GLU A 1 81 ? 1.784 8.895 -5.531 1.00 96.25 81 GLU A O 1
ATOM 655 N N . GLU A 1 82 ? 0.763 9.616 -3.671 1.00 95.06 82 GLU A N 1
ATOM 656 C CA . GLU A 1 82 ? 1.844 10.533 -3.291 1.00 95.06 82 GLU A CA 1
ATOM 657 C C . GLU A 1 82 ? 3.144 9.787 -2.957 1.00 95.06 82 GLU A C 1
ATOM 659 O O . GLU A 1 82 ? 4.229 10.164 -3.413 1.00 95.06 82 GLU A O 1
ATOM 664 N N . LEU A 1 83 ? 3.045 8.665 -2.238 1.00 94.56 83 LEU A N 1
ATOM 665 C CA . LEU A 1 83 ? 4.183 7.777 -1.995 1.00 94.56 83 LEU A CA 1
ATOM 666 C C . LEU A 1 83 ? 4.753 7.211 -3.302 1.00 94.56 83 LEU A C 1
ATOM 668 O O . LEU A 1 83 ? 5.972 7.143 -3.467 1.00 94.56 83 LEU A O 1
ATOM 672 N N . PHE A 1 84 ? 3.888 6.841 -4.245 1.00 95.12 84 PHE A N 1
ATOM 673 C CA . PHE A 1 84 ? 4.297 6.286 -5.530 1.00 95.12 84 PHE A CA 1
ATOM 674 C C . PHE A 1 84 ? 5.026 7.328 -6.376 1.00 95.12 84 PHE A C 1
ATOM 676 O O . PHE A 1 84 ? 6.094 7.037 -6.906 1.00 95.12 84 PHE A O 1
ATOM 683 N N . LYS A 1 85 ? 4.514 8.564 -6.449 1.00 93.81 85 LYS A N 1
ATOM 684 C CA . LYS A 1 85 ? 5.176 9.685 -7.144 1.00 93.81 85 LYS A CA 1
ATOM 685 C C . LYS A 1 85 ? 6.582 9.944 -6.606 1.00 93.81 85 LYS A C 1
ATOM 687 O O . LYS A 1 85 ? 7.482 10.266 -7.376 1.00 93.81 85 LYS A O 1
ATOM 692 N N . ARG A 1 86 ? 6.777 9.810 -5.291 1.00 91.25 86 ARG A N 1
ATOM 693 C CA . ARG A 1 86 ? 8.089 9.979 -4.655 1.00 91.25 86 ARG A CA 1
ATOM 694 C C . ARG A 1 86 ? 9.031 8.812 -4.946 1.00 91.25 86 ARG A C 1
ATOM 696 O O . ARG A 1 86 ? 10.229 9.030 -5.129 1.00 91.25 86 ARG A O 1
ATOM 703 N N . ALA A 1 87 ? 8.500 7.593 -4.965 1.00 92.12 87 ALA A N 1
ATOM 704 C CA . ALA A 1 87 ? 9.266 6.399 -5.297 1.00 92.12 87 ALA A CA 1
ATOM 705 C C . ALA A 1 87 ? 9.664 6.363 -6.783 1.00 92.12 87 ALA A C 1
ATOM 707 O O . ALA A 1 87 ? 10.784 5.974 -7.101 1.00 92.12 87 ALA A O 1
ATOM 708 N N . ASP A 1 88 ? 8.795 6.835 -7.682 1.00 93.81 88 ASP A N 1
ATOM 709 C CA . ASP A 1 88 ? 9.023 6.907 -9.129 1.00 93.81 88 ASP A CA 1
ATOM 710 C C . ASP A 1 88 ? 9.883 8.128 -9.493 1.00 93.81 88 ASP A C 1
ATOM 712 O O . ASP A 1 88 ? 9.461 9.064 -10.178 1.00 93.81 88 ASP A O 1
ATOM 716 N N . LYS A 1 89 ? 11.131 8.124 -9.010 1.00 89.31 89 LYS A N 1
ATOM 717 C CA . LYS A 1 89 ? 12.098 9.223 -9.181 1.00 89.31 89 LYS A CA 1
ATOM 718 C C . LYS A 1 89 ? 12.328 9.577 -10.655 1.00 89.31 89 LYS A C 1
ATOM 720 O O . LYS A 1 89 ? 12.592 10.734 -10.976 1.00 89.31 89 LYS A O 1
ATOM 725 N N . LEU A 1 90 ? 12.213 8.589 -11.543 1.00 91.00 90 LEU A N 1
ATOM 726 C CA . LEU A 1 90 ? 12.394 8.742 -12.988 1.00 91.00 90 LEU A CA 1
ATOM 727 C C . LEU A 1 90 ? 11.103 9.122 -13.729 1.00 91.00 90 LEU A C 1
ATOM 729 O O . LEU A 1 90 ? 11.155 9.350 -14.937 1.00 91.00 90 LEU A O 1
ATOM 733 N N . ARG A 1 91 ? 9.964 9.218 -13.028 1.00 92.00 91 ARG A N 1
ATOM 734 C CA . ARG A 1 91 ? 8.639 9.523 -13.592 1.00 92.00 91 ARG A CA 1
ATOM 735 C C . ARG A 1 91 ? 8.255 8.580 -14.736 1.00 92.00 91 ARG A C 1
ATOM 737 O O . ARG A 1 91 ? 7.643 8.997 -15.719 1.00 92.00 91 ARG A O 1
ATOM 744 N N . ALA A 1 92 ? 8.634 7.310 -14.619 1.00 94.25 92 ALA A N 1
ATOM 745 C CA . ALA A 1 92 ? 8.352 6.277 -15.608 1.00 94.25 92 ALA A CA 1
ATOM 746 C C . ALA A 1 92 ? 6.889 5.797 -15.563 1.00 94.25 92 ALA A C 1
ATOM 748 O O . ALA A 1 92 ? 6.466 5.034 -16.432 1.00 94.25 92 ALA A O 1
ATOM 749 N N . GLY A 1 93 ? 6.125 6.209 -14.548 1.00 95.81 93 GLY A N 1
ATOM 750 C CA . GLY A 1 93 ? 4.762 5.761 -14.282 1.00 95.81 93 GLY A CA 1
ATOM 751 C C . GLY A 1 93 ? 4.685 4.353 -13.691 1.00 95.81 93 GLY A C 1
ATOM 752 O O . GLY A 1 93 ? 3.597 3.777 -13.665 1.00 95.81 93 GLY A O 1
ATOM 753 N N . ARG A 1 94 ? 5.821 3.793 -13.257 1.00 96.06 94 ARG A N 1
ATOM 754 C CA . ARG A 1 94 ? 5.954 2.410 -12.787 1.00 96.06 94 ARG A CA 1
ATOM 755 C C . ARG A 1 94 ? 7.166 2.232 -11.873 1.00 96.06 94 ARG A C 1
ATOM 757 O O . ARG A 1 94 ? 8.186 2.878 -12.094 1.00 96.06 94 ARG A O 1
ATOM 764 N N . LEU A 1 95 ? 7.084 1.309 -10.916 1.00 95.25 95 LEU A N 1
ATOM 765 C CA . LEU A 1 95 ? 8.201 0.929 -10.038 1.00 95.25 95 LEU A CA 1
ATOM 766 C C . LEU A 1 95 ? 8.694 -0.471 -10.376 1.00 95.25 95 LEU A C 1
ATOM 768 O O . LEU A 1 95 ? 7.884 -1.366 -10.588 1.00 95.25 95 LEU A O 1
ATOM 772 N N . SER A 1 96 ? 10.007 -0.695 -10.413 1.00 93.62 96 SER A N 1
ATOM 773 C CA . SER A 1 96 ? 10.530 -2.029 -10.723 1.00 93.62 96 SER A CA 1
ATOM 774 C C . SER A 1 96 ? 10.497 -2.955 -9.506 1.00 93.62 96 SER A C 1
ATOM 776 O O . SER A 1 96 ? 10.937 -2.574 -8.420 1.00 93.62 96 SER A O 1
ATOM 778 N N . TYR A 1 97 ? 10.084 -4.209 -9.716 1.00 91.94 97 TYR A N 1
ATOM 779 C CA . TYR A 1 97 ? 10.277 -5.308 -8.761 1.00 91.94 97 TYR A CA 1
ATOM 780 C C . TYR A 1 97 ? 11.694 -5.907 -8.809 1.00 91.94 97 TYR A C 1
ATOM 782 O O . TYR A 1 97 ? 12.017 -6.837 -8.066 1.00 91.94 97 TYR A O 1
ATOM 790 N N . LYS A 1 98 ? 12.579 -5.390 -9.671 1.00 89.75 98 LYS A N 1
ATOM 791 C CA . LYS A 1 98 ? 13.956 -5.873 -9.787 1.00 89.75 98 LYS A CA 1
ATOM 792 C C . LYS A 1 98 ? 14.811 -5.341 -8.634 1.00 89.75 98 LYS A C 1
ATOM 794 O O . LYS A 1 98 ? 15.230 -4.189 -8.633 1.00 89.75 98 LYS A O 1
ATOM 799 N N . GLY A 1 99 ? 15.076 -6.204 -7.659 1.00 83.94 99 GLY A N 1
ATOM 800 C CA . GLY A 1 99 ? 16.068 -5.983 -6.606 1.00 83.94 99 GLY A CA 1
ATOM 801 C C . GLY A 1 99 ? 17.386 -6.708 -6.885 1.00 83.94 99 GLY A C 1
ATOM 802 O O . GLY A 1 99 ? 17.604 -7.266 -7.963 1.00 83.94 99 GLY A O 1
ATOM 803 N N . SER A 1 100 ? 18.251 -6.739 -5.879 1.00 84.06 100 SER A N 1
ATOM 804 C CA . SER A 1 100 ? 19.415 -7.625 -5.823 1.00 84.06 100 SER A CA 1
ATOM 805 C C . SER A 1 100 ? 19.346 -8.503 -4.570 1.00 84.06 100 SER A C 1
ATOM 807 O O . SER A 1 100 ? 18.438 -8.365 -3.753 1.00 84.06 100 SER A O 1
ATOM 809 N N . LEU A 1 101 ? 20.324 -9.391 -4.379 1.00 82.88 101 LEU A N 1
ATOM 810 C CA . LEU A 1 101 ? 20.458 -10.136 -3.120 1.00 82.88 101 LEU A CA 1
ATOM 811 C C . LEU A 1 101 ? 20.758 -9.223 -1.918 1.00 82.88 101 LEU A C 1
ATOM 813 O O . LEU A 1 101 ? 20.513 -9.612 -0.781 1.00 82.88 101 LEU A O 1
ATOM 817 N N . LEU A 1 102 ? 21.295 -8.026 -2.168 1.00 87.75 102 LEU A N 1
ATOM 818 C CA . LEU A 1 102 ? 21.735 -7.081 -1.140 1.00 87.75 102 LEU A CA 1
ATOM 819 C C . LEU A 1 102 ? 20.772 -5.901 -0.966 1.00 87.75 102 LEU A C 1
ATOM 821 O O . LEU A 1 102 ? 20.822 -5.212 0.049 1.00 87.75 102 LEU A O 1
ATOM 825 N N . THR A 1 103 ? 19.906 -5.648 -1.948 1.00 87.88 103 THR A N 1
ATOM 826 C CA . THR A 1 103 ? 19.039 -4.468 -1.985 1.00 87.88 103 THR A CA 1
ATOM 827 C C . THR A 1 103 ? 17.622 -4.841 -2.392 1.00 87.88 103 THR A C 1
ATOM 829 O O . THR A 1 103 ? 17.394 -5.514 -3.400 1.00 87.88 103 THR A O 1
ATOM 832 N N . LYS A 1 104 ? 16.646 -4.369 -1.611 1.00 89.50 104 LYS A N 1
ATOM 833 C CA . LYS A 1 104 ? 15.231 -4.475 -1.976 1.00 89.50 104 LYS A CA 1
ATOM 834 C C . LYS A 1 104 ? 14.953 -3.638 -3.225 1.00 89.50 104 LYS A C 1
ATOM 836 O O . LYS A 1 104 ? 15.601 -2.618 -3.449 1.00 89.50 104 LYS A O 1
ATOM 841 N N . SER A 1 105 ? 13.989 -4.087 -4.024 1.00 91.69 105 SER A N 1
ATOM 842 C CA . SER A 1 105 ? 13.521 -3.332 -5.186 1.00 91.69 105 SER A CA 1
ATOM 843 C C . SER A 1 105 ? 12.766 -2.067 -4.763 1.00 91.69 105 SER A C 1
ATOM 845 O O . SER A 1 105 ? 12.260 -1.991 -3.638 1.00 91.69 105 SER A O 1
ATOM 847 N N . GLU A 1 106 ? 12.648 -1.102 -5.674 1.00 92.12 106 GLU A N 1
ATOM 848 C CA . GLU A 1 106 ? 11.860 0.119 -5.458 1.00 92.12 106 GLU A CA 1
ATOM 849 C C . GLU A 1 106 ? 10.403 -0.214 -5.130 1.00 92.12 106 GLU A C 1
ATOM 851 O O . GLU A 1 106 ? 9.863 0.298 -4.149 1.00 92.12 106 GLU A O 1
ATOM 856 N N . ALA A 1 107 ? 9.795 -1.137 -5.886 1.00 92.81 107 ALA A N 1
ATOM 857 C CA . ALA A 1 107 ? 8.429 -1.580 -5.633 1.00 92.81 107 ALA A CA 1
ATOM 858 C C . ALA A 1 107 ? 8.299 -2.217 -4.241 1.00 92.81 107 ALA A C 1
ATOM 860 O O . ALA A 1 107 ? 7.368 -1.903 -3.509 1.00 92.81 107 ALA A O 1
ATOM 861 N N . THR A 1 108 ? 9.248 -3.062 -3.822 1.00 91.12 108 THR A N 1
ATOM 862 C CA . THR A 1 108 ? 9.216 -3.695 -2.491 1.00 91.12 108 THR A CA 1
ATOM 863 C C . THR A 1 108 ? 9.314 -2.671 -1.359 1.00 91.12 108 THR A C 1
ATOM 865 O O . THR A 1 108 ? 8.549 -2.756 -0.401 1.00 91.12 108 THR A O 1
ATOM 868 N N . LEU A 1 109 ? 10.236 -1.708 -1.456 1.00 91.81 109 LEU A N 1
ATOM 869 C CA . LEU A 1 109 ? 10.383 -0.651 -0.448 1.00 91.81 109 LEU A CA 1
ATOM 870 C C . LEU A 1 109 ? 9.123 0.212 -0.361 1.00 91.81 109 LEU A C 1
ATOM 872 O O . LEU A 1 109 ? 8.636 0.483 0.738 1.00 91.81 109 LEU A O 1
ATOM 876 N N . PHE A 1 110 ? 8.573 0.587 -1.517 1.00 93.81 110 PHE A N 1
ATOM 877 C CA . PHE A 1 110 ? 7.304 1.296 -1.611 1.00 93.81 110 PHE A CA 1
ATOM 878 C C . PHE A 1 110 ? 6.165 0.506 -0.951 1.00 93.81 110 PHE A C 1
ATOM 880 O O . PHE A 1 110 ? 5.472 1.051 -0.095 1.00 93.81 110 PHE A O 1
ATOM 887 N N . GLY A 1 111 ? 6.002 -0.776 -1.290 1.00 93.00 111 GLY A N 1
ATOM 888 C CA . GLY A 1 111 ? 4.939 -1.626 -0.754 1.00 93.00 111 GLY A CA 1
ATOM 889 C C . GLY A 1 111 ? 4.989 -1.735 0.766 1.00 93.00 111 GLY A C 1
ATOM 890 O O . GLY A 1 111 ? 3.988 -1.499 1.433 1.00 93.00 111 GLY A O 1
ATOM 891 N N . GLU A 1 112 ? 6.169 -1.987 1.337 1.00 92.25 112 GLU A N 1
ATOM 892 C CA . GLU A 1 112 ? 6.345 -2.065 2.794 1.00 92.25 112 GLU A CA 1
ATOM 893 C C . GLU A 1 112 ? 5.986 -0.765 3.524 1.00 92.25 112 GLU A C 1
ATOM 895 O O . GLU A 1 112 ? 5.536 -0.805 4.674 1.00 92.25 112 GLU A O 1
ATOM 900 N N . LEU A 1 113 ? 6.217 0.387 2.891 1.00 93.44 113 LEU A N 1
ATOM 901 C CA . LEU A 1 113 ? 5.828 1.683 3.435 1.00 93.44 113 LEU A CA 1
ATOM 902 C C . LEU A 1 113 ? 4.320 1.911 3.280 1.00 93.44 113 LEU A C 1
ATOM 904 O O . LEU A 1 113 ? 3.658 2.247 4.262 1.00 93.44 113 LEU A O 1
ATOM 908 N N . ALA A 1 114 ? 3.775 1.675 2.085 1.00 94.81 114 ALA A N 1
ATOM 909 C CA . ALA A 1 114 ? 2.359 1.844 1.777 1.00 94.81 114 ALA A CA 1
ATOM 910 C C . ALA A 1 114 ? 1.470 0.986 2.691 1.00 94.81 114 ALA A C 1
ATOM 912 O O . ALA A 1 114 ? 0.511 1.501 3.261 1.00 94.81 114 ALA A O 1
ATOM 913 N N . GLU A 1 115 ? 1.825 -0.284 2.919 1.00 95.19 115 GLU A N 1
ATOM 914 C CA . GLU A 1 115 ? 1.105 -1.180 3.834 1.00 95.19 115 GLU A CA 1
ATOM 915 C C . GLU A 1 115 ? 0.970 -0.575 5.239 1.00 95.19 115 GLU A C 1
ATOM 917 O O . GLU A 1 115 ? -0.123 -0.527 5.805 1.00 95.19 115 GLU A O 1
ATOM 922 N N . LYS A 1 116 ? 2.079 -0.082 5.806 1.00 94.69 116 LYS A N 1
ATOM 923 C CA . LYS A 1 116 ? 2.103 0.496 7.160 1.00 94.69 116 LYS A CA 1
ATOM 924 C C . LYS A 1 116 ? 1.298 1.787 7.234 1.00 94.69 116 LYS A C 1
ATOM 926 O O . LYS A 1 116 ? 0.572 1.993 8.199 1.00 94.69 116 LYS A O 1
ATOM 931 N N . VAL A 1 117 ? 1.426 2.639 6.221 1.00 95.81 117 VAL A N 1
ATOM 932 C CA . VAL A 1 117 ? 0.739 3.934 6.150 1.00 95.81 117 VAL A CA 1
ATOM 933 C C . VAL A 1 117 ? -0.769 3.738 6.036 1.00 95.81 117 VAL A C 1
ATOM 935 O O . VAL A 1 117 ? -1.513 4.359 6.786 1.00 95.81 117 VAL A O 1
ATOM 938 N N . ILE A 1 118 ? -1.221 2.817 5.181 1.00 97.00 118 ILE A N 1
ATOM 939 C CA . ILE A 1 118 ? -2.645 2.493 5.034 1.00 97.00 118 ILE A CA 1
ATOM 940 C C . ILE A 1 118 ? -3.200 1.881 6.326 1.00 97.00 118 ILE A C 1
ATOM 942 O O . ILE A 1 118 ? -4.274 2.274 6.772 1.00 97.00 118 ILE A O 1
ATOM 946 N N . ILE A 1 119 ? -2.478 0.954 6.968 1.00 95.94 119 ILE A N 1
ATOM 947 C CA . ILE A 1 119 ? -2.915 0.383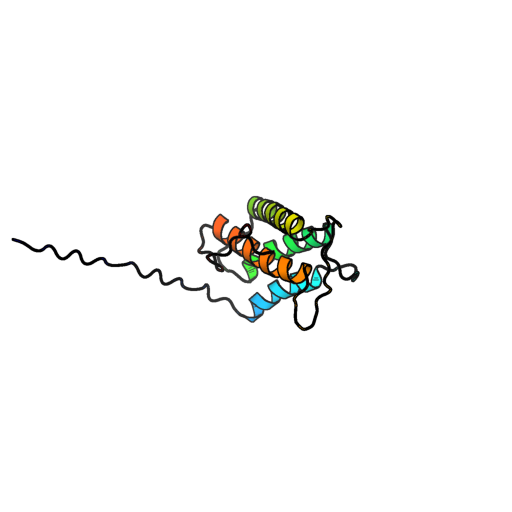 8.255 1.00 95.94 119 ILE A CA 1
ATOM 948 C C . ILE A 1 119 ? -3.032 1.476 9.325 1.00 95.94 119 ILE A C 1
ATOM 950 O O . ILE A 1 119 ? -4.011 1.499 10.069 1.00 95.94 119 ILE A O 1
ATOM 954 N N . ASN A 1 120 ? -2.065 2.391 9.392 1.00 95.56 120 ASN A N 1
ATOM 955 C CA . ASN A 1 120 ? -2.110 3.510 10.325 1.00 95.56 120 ASN A CA 1
ATOM 956 C C . ASN A 1 120 ? -3.304 4.428 10.053 1.00 95.56 120 ASN A C 1
ATOM 958 O O . ASN A 1 120 ? -4.012 4.748 11.000 1.00 95.56 120 ASN A O 1
ATOM 962 N N . LEU A 1 121 ? -3.564 4.774 8.787 1.00 96.50 121 LEU A N 1
ATOM 963 C CA . LEU A 1 121 ? -4.723 5.577 8.392 1.00 96.50 121 LEU A CA 1
ATOM 964 C C . LEU A 1 121 ? -6.035 4.921 8.841 1.00 96.50 121 LEU A C 1
ATOM 966 O O . LEU A 1 121 ? -6.868 5.575 9.459 1.00 96.50 121 LEU A O 1
ATOM 970 N N . VAL A 1 122 ? -6.209 3.621 8.571 1.00 97.38 122 VAL A N 1
ATOM 971 C CA . VAL A 1 122 ? -7.409 2.875 8.987 1.00 97.38 122 VAL A CA 1
ATOM 972 C C . VAL A 1 122 ? -7.591 2.960 10.505 1.00 97.38 122 VAL A C 1
ATOM 974 O O . VAL A 1 122 ? -8.696 3.193 10.983 1.00 97.38 122 VAL A O 1
ATOM 977 N N . HIS A 1 123 ? -6.519 2.795 11.279 1.00 95.38 123 HIS A N 1
ATOM 978 C CA . HIS A 1 123 ? -6.587 2.912 12.735 1.00 95.38 123 HIS A CA 1
ATOM 979 C C . HIS A 1 123 ? -6.903 4.336 13.200 1.00 95.38 123 HIS A C 1
ATOM 981 O O . HIS A 1 123 ? -7.727 4.502 14.095 1.00 95.38 123 HIS A O 1
ATOM 987 N N . GLU A 1 124 ? -6.290 5.344 12.585 1.00 94.06 124 GLU A N 1
ATOM 988 C CA . GLU A 1 124 ? -6.470 6.755 12.924 1.00 94.06 124 GLU A CA 1
ATOM 989 C C . GLU A 1 124 ? -7.913 7.218 12.701 1.00 94.06 124 GLU A C 1
ATOM 991 O O . GLU A 1 124 ? -8.517 7.771 13.617 1.00 94.06 124 GLU A O 1
ATOM 996 N N . VAL A 1 125 ? -8.507 6.893 11.547 1.00 95.81 125 VAL A N 1
ATOM 997 C CA . VAL A 1 125 ? -9.917 7.204 11.235 1.00 95.81 125 VAL A CA 1
ATOM 998 C C . VAL A 1 125 ? -10.885 6.536 12.220 1.00 95.81 125 VAL A C 1
ATOM 1000 O O . VAL A 1 125 ? -11.961 7.059 12.487 1.00 95.81 125 VAL A O 1
ATOM 1003 N N . ASN A 1 126 ? -10.504 5.388 12.785 1.00 95.75 126 ASN A N 1
ATOM 1004 C CA . ASN A 1 126 ? -11.299 4.662 13.778 1.00 95.75 126 ASN A CA 1
ATOM 1005 C C . ASN A 1 126 ? -10.946 5.032 15.232 1.00 95.75 126 ASN A C 1
ATOM 1007 O O . ASN A 1 126 ? -11.351 4.320 16.156 1.00 95.75 126 ASN A O 1
ATOM 1011 N N . GLU A 1 127 ? -10.151 6.087 15.446 1.00 95.00 127 GLU A N 1
ATOM 1012 C CA . GLU A 1 127 ? -9.686 6.534 16.767 1.00 95.00 127 GLU A CA 1
ATOM 1013 C C . GLU A 1 127 ? -9.004 5.409 17.577 1.00 95.00 127 GLU A C 1
ATOM 1015 O O . GLU A 1 127 ? -9.110 5.310 18.804 1.00 95.00 127 GLU A O 1
ATOM 1020 N N . LYS A 1 128 ? -8.298 4.506 16.883 1.00 93.25 128 LYS A N 1
ATOM 1021 C CA . LYS A 1 128 ? -7.543 3.399 17.480 1.00 93.25 128 LYS A CA 1
ATOM 1022 C C . LYS A 1 128 ? -6.045 3.696 17.504 1.00 93.25 128 LYS A C 1
ATOM 1024 O O . LYS A 1 128 ? -5.524 4.356 16.608 1.00 93.25 128 LYS A O 1
ATOM 1029 N N . PRO A 1 129 ? -5.300 3.129 18.474 1.00 91.88 129 PRO A N 1
ATOM 1030 C CA . PRO A 1 129 ? -3.846 3.205 18.466 1.00 91.88 129 PRO A CA 1
ATOM 1031 C C . PRO A 1 129 ? -3.260 2.639 17.171 1.00 91.88 129 PRO A C 1
ATOM 1033 O O . PRO A 1 129 ? -3.618 1.536 16.746 1.00 91.88 129 PRO A O 1
ATOM 1036 N N . SER A 1 130 ? -2.332 3.388 16.579 1.00 91.06 130 SER A N 1
ATOM 1037 C CA . SER A 1 130 ? -1.601 2.981 15.382 1.00 91.06 130 SER A CA 1
ATOM 1038 C C . SER A 1 130 ? -0.693 1.770 15.670 1.00 91.06 130 SER A C 1
ATOM 1040 O O . SER A 1 130 ? 0.105 1.819 16.612 1.00 91.06 130 SER A O 1
ATOM 1042 N N . PRO A 1 131 ? -0.759 0.686 14.871 1.00 91.69 131 PRO A N 1
ATOM 1043 C CA . PRO A 1 131 ? 0.124 -0.471 15.024 1.00 91.69 131 PRO A CA 1
ATOM 1044 C C . PRO A 1 131 ? 1.578 -0.184 14.645 1.00 91.69 131 PRO A C 1
ATOM 1046 O O . PRO A 1 131 ? 2.471 -0.918 15.070 1.00 91.69 131 PRO A O 1
ATOM 1049 N N . TYR A 1 132 ? 1.822 0.857 13.843 1.00 91.06 132 TYR A N 1
ATOM 1050 C CA . TYR A 1 132 ? 3.156 1.255 13.402 1.00 91.06 132 TYR A CA 1
ATOM 1051 C C . TYR A 1 132 ? 3.444 2.708 13.807 1.00 91.06 132 TYR A C 1
ATOM 1053 O O . TYR A 1 132 ? 3.515 3.591 12.943 1.00 91.06 132 TYR A O 1
ATOM 1061 N N . PRO A 1 133 ? 3.604 2.987 15.115 1.00 87.44 133 PRO A N 1
ATOM 1062 C CA . PRO A 1 133 ? 3.885 4.334 15.591 1.00 87.44 133 PRO A CA 1
ATOM 1063 C C . PRO A 1 133 ? 5.221 4.839 15.030 1.00 87.44 133 PRO A C 1
ATOM 1065 O O . PRO A 1 133 ? 6.182 4.083 14.894 1.00 87.44 133 PRO A O 1
ATOM 1068 N N . GLY A 1 134 ? 5.277 6.128 14.690 1.00 85.38 134 GLY A N 1
ATOM 1069 C CA . GLY A 1 134 ? 6.489 6.774 14.172 1.00 85.38 134 GLY A CA 1
ATOM 1070 C C . GLY A 1 134 ? 6.785 6.525 12.689 1.00 85.38 134 GLY A C 1
ATOM 1071 O O . GLY A 1 134 ? 7.749 7.085 12.168 1.00 85.38 134 GLY A O 1
ATOM 1072 N N . VAL A 1 135 ? 5.966 5.742 11.977 1.00 88.62 135 VAL A N 1
ATOM 1073 C CA . VAL A 1 135 ? 6.048 5.665 10.512 1.00 88.62 135 VAL A CA 1
ATOM 1074 C C . VAL A 1 135 ? 5.602 7.002 9.928 1.00 88.62 135 VAL A C 1
ATOM 1076 O O . VAL A 1 135 ? 4.412 7.302 9.889 1.00 88.62 135 VAL A O 1
ATOM 1079 N N . ASN A 1 136 ? 6.569 7.803 9.478 1.00 80.62 136 ASN A N 1
ATOM 1080 C CA . ASN A 1 136 ? 6.318 9.041 8.753 1.00 80.62 136 ASN A CA 1
ATOM 1081 C C . ASN A 1 136 ? 6.493 8.794 7.239 1.00 80.62 136 ASN A C 1
ATOM 1083 O O . ASN A 1 136 ? 7.645 8.695 6.792 1.00 80.62 136 ASN A O 1
ATOM 1087 N N . PRO A 1 137 ? 5.397 8.740 6.452 1.00 75.56 137 PRO A N 1
ATOM 1088 C CA . PRO A 1 137 ? 5.450 8.529 4.999 1.00 75.56 137 PRO A CA 1
ATOM 1089 C C . PRO A 1 137 ? 6.244 9.596 4.238 1.00 75.56 137 PRO A C 1
ATOM 1091 O O . PRO A 1 137 ? 6.668 9.369 3.108 1.00 75.56 137 PRO A O 1
ATOM 1094 N N . PHE A 1 138 ? 6.458 10.758 4.853 1.00 76.12 138 PHE A N 1
ATOM 1095 C CA . PHE A 1 138 ? 7.095 11.909 4.229 1.00 76.12 138 PHE A CA 1
ATOM 1096 C C . PHE A 1 138 ? 8.488 12.213 4.786 1.00 76.12 138 PHE A C 1
ATOM 1098 O O . PHE A 1 138 ? 9.152 13.123 4.284 1.00 76.12 138 PHE A O 1
ATOM 1105 N N . SER A 1 139 ? 8.981 11.429 5.750 1.00 73.25 139 SER A N 1
ATOM 1106 C CA . SER A 1 139 ? 10.384 11.503 6.174 1.00 73.25 139 SER A CA 1
ATOM 1107 C C . SER A 1 139 ? 11.333 11.189 5.005 1.00 73.25 139 SER A C 1
ATOM 1109 O O . SER A 1 139 ? 10.933 10.577 4.017 1.00 73.25 139 SER A O 1
ATOM 1111 N N . ASN A 1 140 ? 12.584 11.656 5.069 1.00 54.53 140 ASN A N 1
ATOM 1112 C CA . ASN A 1 140 ? 13.561 11.618 3.966 1.00 54.53 140 ASN A CA 1
ATOM 1113 C C . ASN A 1 140 ? 14.085 10.214 3.588 1.00 54.53 140 ASN A C 1
ATOM 1115 O O . ASN A 1 140 ? 15.244 10.073 3.214 1.00 54.53 140 ASN A O 1
ATOM 1119 N N . VAL A 1 141 ? 13.254 9.176 3.654 1.00 48.28 141 VAL A N 1
ATOM 1120 C CA . VAL A 1 141 ? 13.629 7.799 3.326 1.00 48.28 141 VAL A CA 1
ATOM 1121 C C . VAL A 1 141 ? 12.883 7.334 2.073 1.00 48.28 141 VAL A C 1
ATOM 1123 O O . VAL A 1 141 ? 11.874 6.645 2.171 1.00 48.28 141 VAL A O 1
ATOM 1126 N N . VAL A 1 142 ? 13.408 7.728 0.905 1.00 45.03 142 VAL A N 1
ATOM 1127 C CA . VAL A 1 142 ? 13.469 6.919 -0.334 1.00 45.03 142 VAL A CA 1
ATOM 1128 C C . VAL A 1 142 ? 14.746 7.273 -1.081 1.00 45.03 142 VAL A C 1
ATOM 1130 O O . VAL A 1 142 ? 14.950 8.469 -1.385 1.00 45.03 142 VAL A O 1
#